Protein AF-A0A1F8QYI3-F1 (afdb_monomer_lite)

Radius of gyration: 14.65 Å; chains: 1; bounding box: 31×27×42 Å

Sequence (68 aa):
MFPGLRKYVQNHFVDIPGREVQGDGIVEVWWDDVKAYEDSMRFLNSPKGRPLLLDGANFADTRVRFPG

Secondary structure (DSSP, 8-state):
--TT--EEEEEEPPPBTTB--SSSEEEEEE-SSHHHHHHHHHHHTSTTTHHHHHHHHHHTT-------

Foldseek 3Di:
DFFQWPDKDWDFDDDDPPDDDPDGTDIDTDGPDPVSVVVRVVCCLDPNNVVVVVVVCVVRVHDDDHDD

Structure (mmCIF, N/CA/C/O backbone):
data_AF-A0A1F8QYI3-F1
#
_entry.id   AF-A0A1F8QYI3-F1
#
loop_
_atom_site.group_PDB
_atom_site.id
_atom_site.type_symbol
_atom_site.label_atom_id
_atom_site.label_alt_id
_atom_site.label_comp_id
_atom_site.label_asym_id
_atom_site.label_entity_id
_atom_site.label_seq_id
_atom_site.pdbx_PDB_ins_code
_atom_site.Cartn_x
_atom_site.Cartn_y
_atom_site.Cartn_z
_atom_site.occupancy
_atom_site.B_iso_or_equiv
_atom_site.auth_seq_id
_atom_site.auth_comp_id
_atom_site.auth_asym_id
_atom_site.auth_atom_id
_atom_site.pdbx_PDB_model_num
ATOM 1 N N . MET A 1 1 ? 3.168 -4.315 8.318 1.00 73.62 1 MET A N 1
ATOM 2 C CA . MET A 1 1 ? 1.914 -4.877 7.754 1.00 73.62 1 MET A CA 1
ATOM 3 C C . MET A 1 1 ? 0.747 -4.561 8.680 1.00 73.62 1 MET A C 1
ATOM 5 O O . MET A 1 1 ? 0.973 -4.432 9.878 1.00 73.62 1 MET A O 1
ATOM 9 N N . PHE A 1 2 ? -0.465 -4.412 8.138 1.00 85.62 2 PHE A N 1
ATOM 10 C CA . PHE A 1 2 ? -1.685 -4.039 8.870 1.00 85.62 2 PHE A CA 1
ATOM 11 C C . PHE A 1 2 ? -2.810 -5.076 8.669 1.00 85.62 2 PHE A C 1
ATOM 13 O O . PHE A 1 2 ? -2.727 -5.871 7.730 1.00 85.62 2 PHE A O 1
ATOM 20 N N . PRO A 1 3 ? -3.844 -5.103 9.537 1.00 90.75 3 PRO A N 1
ATOM 21 C CA . PRO A 1 3 ? -4.927 -6.086 9.455 1.00 90.75 3 PRO A CA 1
ATOM 22 C C . PRO A 1 3 ? -5.654 -6.061 8.107 1.00 90.75 3 PRO A C 1
ATOM 24 O O . PRO A 1 3 ? -5.930 -4.985 7.584 1.00 90.75 3 PRO A O 1
ATOM 27 N N . GLY A 1 4 ? -5.990 -7.238 7.574 1.00 91.81 4 GLY A N 1
ATOM 28 C CA . GLY A 1 4 ? -6.721 -7.401 6.308 1.00 91.81 4 GLY A CA 1
ATOM 29 C C . GLY A 1 4 ? -5.841 -7.457 5.053 1.00 91.81 4 GLY A C 1
ATOM 30 O O . GLY A 1 4 ? -6.317 -7.888 4.008 1.00 91.81 4 GLY A O 1
ATOM 31 N N . LEU A 1 5 ? -4.559 -7.090 5.144 1.00 93.88 5 LEU A N 1
ATOM 32 C CA . LEU A 1 5 ? -3.632 -7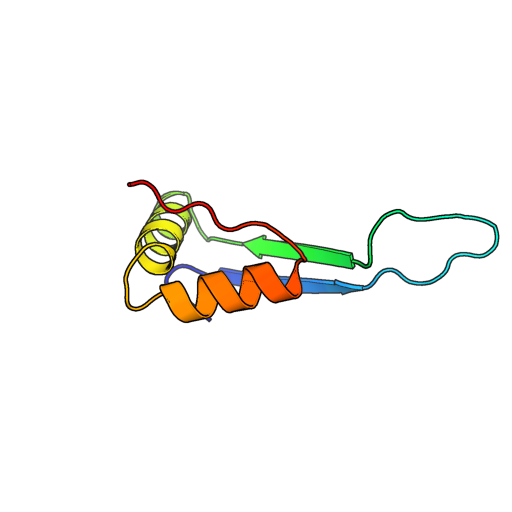.145 4.014 1.00 93.88 5 LEU A CA 1
ATOM 33 C C . LEU A 1 5 ? -3.330 -8.595 3.606 1.00 93.88 5 LEU A C 1
ATOM 35 O O . LEU A 1 5 ? -2.762 -9.355 4.390 1.00 93.88 5 LEU A O 1
ATOM 39 N N . ARG A 1 6 ? -3.624 -8.944 2.350 1.00 96.00 6 ARG A N 1
ATOM 40 C CA . ARG A 1 6 ? -3.275 -10.243 1.757 1.00 96.00 6 ARG A CA 1
ATOM 41 C C . ARG A 1 6 ? -1.881 -10.236 1.142 1.00 96.00 6 ARG A C 1
ATOM 43 O O . ARG A 1 6 ? -1.111 -11.174 1.335 1.00 96.00 6 ARG A O 1
ATOM 50 N N . LYS A 1 7 ? -1.565 -9.198 0.365 1.00 94.31 7 LYS A N 1
ATOM 51 C CA . LYS A 1 7 ? -0.288 -9.071 -0.3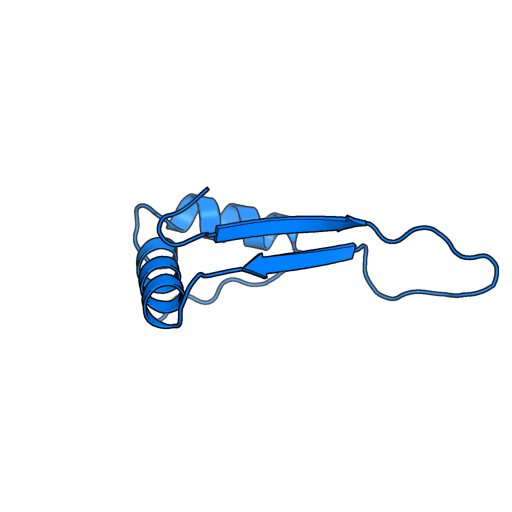49 1.00 94.31 7 LYS A CA 1
ATOM 52 C C . LYS A 1 7 ? 0.062 -7.605 -0.563 1.00 94.31 7 LYS A C 1
ATOM 54 O O . LYS A 1 7 ? -0.817 -6.787 -0.819 1.00 94.31 7 LYS A O 1
ATOM 59 N N . TYR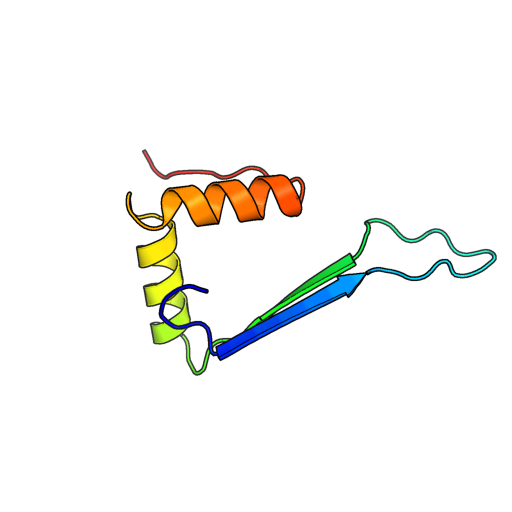 A 1 8 ? 1.355 -7.313 -0.498 1.00 92.75 8 TYR A N 1
ATOM 60 C CA . TYR A 1 8 ? 1.944 -6.032 -0.861 1.00 92.75 8 TYR A CA 1
ATOM 61 C C . TYR A 1 8 ? 3.085 -6.290 -1.844 1.00 92.75 8 TYR A C 1
ATOM 63 O O . TYR A 1 8 ? 3.946 -7.130 -1.570 1.00 92.75 8 TYR A O 1
ATOM 71 N N . VAL A 1 9 ? 3.076 -5.596 -2.979 1.00 93.50 9 VAL A N 1
ATOM 72 C CA . VAL A 1 9 ? 4.159 -5.616 -3.968 1.00 93.50 9 VAL A CA 1
ATOM 73 C C . VAL A 1 9 ? 4.527 -4.183 -4.301 1.00 93.50 9 VAL A C 1
ATOM 75 O O . VAL A 1 9 ? 3.654 -3.350 -4.516 1.00 93.50 9 VAL A O 1
ATOM 78 N N . GLN A 1 10 ? 5.823 -3.913 -4.359 1.00 91.00 10 GLN A N 1
ATOM 79 C CA . GLN A 1 10 ? 6.375 -2.643 -4.797 1.00 91.00 10 GLN A CA 1
ATOM 80 C C . GLN A 1 10 ? 7.343 -2.925 -5.937 1.00 91.00 10 GLN A C 1
ATOM 82 O O . GLN A 1 10 ? 8.294 -3.688 -5.769 1.00 91.00 10 GLN A O 1
ATOM 87 N N . ASN A 1 11 ? 7.084 -2.318 -7.089 1.00 91.75 11 ASN A N 1
ATOM 88 C CA . ASN A 1 11 ? 7.926 -2.414 -8.270 1.00 91.75 11 ASN A CA 1
ATOM 89 C C . ASN A 1 11 ? 8.483 -1.028 -8.570 1.00 91.75 11 ASN A C 1
ATOM 91 O O . ASN A 1 11 ? 7.709 -0.086 -8.707 1.00 91.75 11 ASN A O 1
ATOM 95 N N . HIS A 1 12 ? 9.801 -0.918 -8.702 1.00 90.00 12 HIS A N 1
ATOM 96 C CA . HIS A 1 12 ? 10.434 0.306 -9.182 1.00 90.00 12 HIS A CA 1
ATOM 97 C C . HIS A 1 12 ? 10.483 0.276 -10.703 1.00 90.00 12 HIS A C 1
ATOM 99 O O . HIS A 1 12 ? 10.681 -0.787 -11.304 1.00 90.00 12 HIS A O 1
ATOM 105 N N . PHE A 1 13 ? 10.295 1.430 -11.329 1.00 91.38 13 PHE A N 1
ATOM 106 C CA . PHE A 1 13 ? 10.508 1.528 -12.762 1.00 91.38 13 PHE A CA 1
ATOM 107 C C . PHE A 1 13 ? 11.985 1.336 -13.081 1.00 91.38 13 PHE A C 1
ATOM 109 O O . PHE A 1 13 ? 12.870 1.746 -12.334 1.00 91.38 13 PHE A O 1
ATOM 116 N N . VAL A 1 14 ? 12.235 0.664 -14.197 1.00 90.62 14 VAL A N 1
ATOM 117 C CA . VAL A 1 14 ? 13.569 0.557 -14.777 1.00 90.62 14 VAL A CA 1
ATOM 118 C C . VAL A 1 14 ? 13.695 1.594 -15.878 1.00 90.62 14 VAL A C 1
ATOM 120 O O . VAL A 1 14 ? 12.724 1.859 -16.592 1.00 90.62 14 VAL A O 1
ATOM 123 N N . ASP A 1 15 ? 14.890 2.151 -16.036 1.00 90.06 15 ASP A N 1
ATOM 124 C CA . AS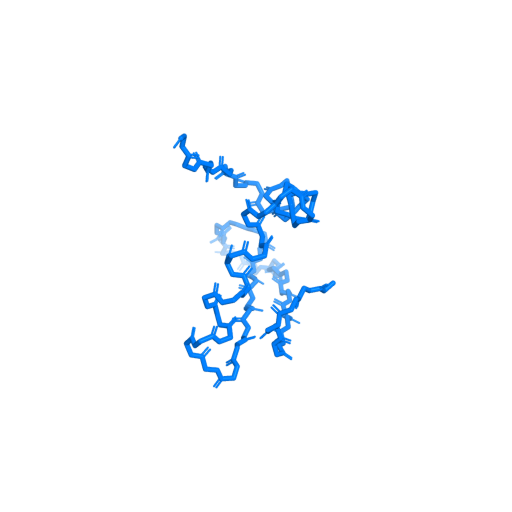P A 1 15 ? 15.164 3.082 -17.123 1.00 90.06 15 ASP A CA 1
ATOM 125 C C . ASP A 1 15 ? 15.050 2.368 -18.473 1.00 90.06 15 ASP A C 1
ATOM 127 O O . ASP A 1 15 ? 15.679 1.333 -18.714 1.00 90.06 15 ASP A O 1
ATOM 131 N N . ILE A 1 16 ? 14.244 2.933 -19.372 1.00 88.06 16 ILE A N 1
ATOM 132 C CA . ILE A 1 16 ? 14.062 2.425 -20.732 1.00 88.06 16 ILE A CA 1
ATOM 133 C C . ILE A 1 16 ? 14.646 3.462 -21.702 1.00 88.06 16 ILE A C 1
ATOM 135 O O . ILE A 1 16 ? 14.107 4.566 -21.798 1.00 88.06 16 ILE A O 1
ATOM 139 N N . PRO A 1 17 ? 15.722 3.143 -22.450 1.00 92.69 17 PRO A N 1
ATOM 140 C CA . PRO A 1 17 ? 16.342 4.091 -23.371 1.00 92.69 17 PRO A CA 1
ATOM 141 C C . PRO A 1 17 ? 15.341 4.706 -24.358 1.00 92.69 17 PRO A C 1
ATOM 143 O O . PRO A 1 17 ? 14.597 3.994 -25.031 1.00 92.69 17 PRO A O 1
ATOM 146 N N . GLY A 1 18 ? 15.336 6.039 -24.450 1.00 93.62 18 GLY A N 1
ATOM 147 C CA . GLY A 1 18 ? 14.447 6.788 -25.344 1.00 93.62 18 GLY A CA 1
ATOM 148 C C . GLY A 1 18 ? 12.993 6.896 -24.873 1.00 93.62 18 GLY A C 1
ATOM 149 O O . GLY A 1 18 ? 12.156 7.377 -25.635 1.00 93.62 18 GLY A O 1
ATOM 150 N N . ARG A 1 19 ? 12.675 6.467 -23.644 1.00 90.12 19 ARG A N 1
ATOM 151 C CA . ARG A 1 19 ? 11.334 6.580 -23.068 1.00 90.12 19 ARG A CA 1
ATOM 152 C C . ARG A 1 19 ? 11.385 7.260 -21.709 1.00 90.12 19 ARG A C 1
ATOM 154 O O . ARG A 1 19 ? 11.957 6.733 -20.763 1.00 90.12 19 ARG A O 1
ATOM 161 N N . GLU A 1 20 ? 10.708 8.395 -21.607 1.00 86.88 20 GLU A N 1
ATOM 162 C CA . GLU A 1 20 ? 10.417 9.000 -20.312 1.00 86.88 20 GLU A CA 1
ATOM 163 C C . GLU A 1 20 ? 9.197 8.314 -19.691 1.00 86.88 20 GLU A C 1
ATOM 165 O O . GLU A 1 20 ? 8.169 8.105 -20.346 1.00 86.88 20 GLU A O 1
ATOM 170 N N . VAL A 1 21 ? 9.327 7.933 -18.424 1.00 85.69 21 VAL A N 1
ATOM 171 C CA . VAL A 1 21 ? 8.260 7.335 -17.621 1.00 85.69 21 VAL A CA 1
ATOM 172 C C . VAL A 1 21 ? 7.977 8.290 -16.468 1.00 85.69 21 VAL A C 1
ATOM 174 O O . VAL A 1 21 ? 8.905 8.818 -15.864 1.00 85.69 21 VAL A O 1
ATOM 177 N N . GLN A 1 22 ? 6.703 8.560 -16.191 1.00 86.62 22 GLN A N 1
ATOM 178 C CA . GLN A 1 22 ? 6.322 9.425 -15.075 1.00 86.62 22 GLN A CA 1
ATOM 179 C C . GLN A 1 22 ? 6.173 8.595 -13.800 1.00 86.62 22 GLN A C 1
ATOM 181 O O . GLN A 1 22 ? 5.402 7.637 -13.789 1.00 86.62 22 GLN A O 1
ATOM 186 N N . GLY A 1 23 ? 6.868 9.003 -12.738 1.00 84.94 23 GLY A N 1
ATOM 187 C CA . GLY A 1 23 ? 6.901 8.310 -11.446 1.00 84.94 23 GLY A CA 1
ATOM 188 C C . GLY A 1 23 ? 8.154 7.451 -11.262 1.00 84.94 23 GLY A C 1
ATOM 189 O O . GLY A 1 23 ? 8.995 7.363 -12.153 1.00 84.94 23 GLY A O 1
ATOM 190 N N . ASP A 1 24 ? 8.275 6.827 -10.094 1.00 87.56 24 ASP A N 1
ATOM 191 C CA . ASP A 1 24 ? 9.413 5.993 -9.679 1.00 87.56 24 ASP A CA 1
ATOM 192 C C . ASP A 1 24 ? 9.048 4.505 -9.518 1.00 87.56 24 ASP A C 1
ATOM 194 O O . ASP A 1 24 ? 9.925 3.641 -9.420 1.00 87.56 24 ASP A O 1
ATOM 198 N N . GLY A 1 25 ? 7.755 4.179 -9.546 1.00 89.81 25 GLY A N 1
ATOM 199 C CA . GLY A 1 25 ? 7.276 2.820 -9.388 1.00 89.81 25 GLY A CA 1
ATOM 200 C C . GLY A 1 25 ? 5.762 2.692 -9.271 1.00 89.81 25 GLY A C 1
ATOM 201 O O . GLY A 1 25 ? 4.997 3.641 -9.443 1.00 89.81 25 GLY A O 1
ATOM 202 N N . ILE A 1 26 ? 5.329 1.468 -8.972 1.00 90.31 26 ILE A N 1
ATOM 203 C CA . ILE A 1 26 ? 3.941 1.111 -8.673 1.00 90.31 26 ILE A CA 1
ATOM 204 C C . ILE A 1 26 ? 3.916 0.275 -7.398 1.00 90.31 26 ILE A C 1
ATOM 206 O O . ILE A 1 26 ? 4.730 -0.633 -7.205 1.00 90.31 26 ILE A O 1
ATOM 210 N N . VAL A 1 27 ? 2.925 0.555 -6.556 1.00 90.19 27 VAL A N 1
ATOM 211 C CA . VAL A 1 27 ? 2.570 -0.274 -5.409 1.00 90.19 27 VAL A CA 1
ATOM 212 C C . VAL A 1 27 ? 1.241 -0.964 -5.678 1.00 90.19 27 VAL A C 1
ATOM 214 O O . VAL A 1 27 ? 0.261 -0.330 -6.064 1.00 90.19 27 VAL A O 1
ATOM 217 N N . GLU A 1 28 ? 1.199 -2.264 -5.418 1.00 93.31 28 GLU A N 1
ATOM 218 C CA . GLU A 1 28 ? -0.008 -3.076 -5.480 1.00 93.31 28 GLU A CA 1
ATOM 219 C C . GLU A 1 28 ? -0.330 -3.633 -4.096 1.00 93.31 28 GLU A C 1
ATOM 221 O O . GLU A 1 28 ? 0.508 -4.255 -3.432 1.00 93.31 28 GLU A O 1
ATOM 226 N N . VAL A 1 29 ? -1.577 -3.442 -3.675 1.00 93.25 29 VAL A N 1
ATOM 227 C CA . VAL A 1 29 ? -2.086 -3.877 -2.375 1.00 93.25 29 VAL A CA 1
ATOM 228 C C . VAL A 1 29 ? -3.310 -4.745 -2.614 1.00 93.25 29 VAL A C 1
ATOM 230 O O . VAL A 1 29 ? -4.207 -4.366 -3.362 1.00 93.25 29 VAL A O 1
ATOM 233 N N . TRP A 1 30 ? -3.327 -5.924 -2.001 1.00 96.50 30 TRP A N 1
ATOM 234 C CA . TRP A 1 30 ? -4.351 -6.935 -2.238 1.00 96.50 30 TRP A CA 1
ATOM 235 C C . TRP A 1 30 ? -5.071 -7.279 -0.941 1.00 96.50 30 TRP A C 1
ATOM 237 O O . TRP A 1 30 ? -4.446 -7.365 0.123 1.00 96.50 30 TRP A O 1
ATOM 247 N N . TRP A 1 31 ? -6.364 -7.557 -1.067 1.00 97.69 31 TRP A N 1
ATOM 248 C CA . TRP A 1 31 ? -7.252 -8.016 -0.004 1.00 97.69 31 TRP A CA 1
ATOM 249 C C . TRP A 1 31 ? -8.012 -9.249 -0.484 1.00 97.69 31 TRP A C 1
ATOM 251 O O . TRP A 1 31 ? -8.250 -9.393 -1.682 1.00 97.69 31 TRP A O 1
ATOM 261 N N . ASP A 1 32 ? -8.381 -10.130 0.446 1.00 97.38 32 ASP A N 1
ATOM 262 C CA . ASP A 1 32 ? -9.176 -11.319 0.118 1.00 97.38 32 ASP A CA 1
ATOM 263 C C . ASP A 1 32 ? -10.627 -10.944 -0.255 1.00 97.38 32 ASP A C 1
ATOM 265 O O . ASP A 1 32 ? -11.240 -11.606 -1.089 1.00 97.38 32 ASP A O 1
ATOM 269 N N . ASP A 1 33 ? -11.162 -9.858 0.316 1.00 97.56 33 ASP A N 1
ATOM 270 C CA . ASP A 1 33 ? -12.493 -9.328 0.016 1.00 97.56 33 ASP A CA 1
ATOM 271 C C . ASP A 1 33 ? -12.627 -7.826 0.364 1.00 97.56 33 ASP A C 1
ATOM 273 O O . ASP A 1 33 ? -11.709 -7.184 0.886 1.00 97.56 33 ASP A O 1
ATOM 277 N N . VAL A 1 34 ? -13.801 -7.256 0.072 1.00 97.50 34 VAL A N 1
ATOM 278 C CA . VAL A 1 34 ? -14.127 -5.847 0.360 1.00 97.50 34 VAL A CA 1
ATOM 279 C C . VAL A 1 34 ? -14.149 -5.561 1.863 1.00 97.50 34 VAL A C 1
ATOM 281 O O . VAL A 1 34 ? -13.721 -4.489 2.288 1.00 97.50 34 VAL A O 1
ATOM 284 N N . LYS A 1 35 ? -14.595 -6.509 2.694 1.00 96.62 35 LYS A N 1
ATOM 285 C CA . LYS A 1 35 ? -14.655 -6.311 4.145 1.00 96.62 35 LYS A CA 1
ATOM 286 C C . LYS A 1 35 ? -13.246 -6.163 4.728 1.00 96.62 35 LYS A C 1
ATOM 288 O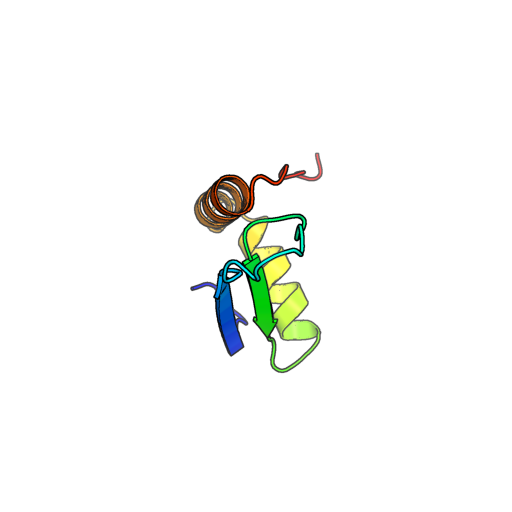 O . LYS A 1 35 ? -13.025 -5.292 5.567 1.00 96.62 35 LYS A O 1
ATOM 293 N N . ALA A 1 36 ? -12.294 -6.969 4.265 1.00 96.88 36 ALA A N 1
ATOM 294 C CA . ALA A 1 36 ? -10.891 -6.886 4.642 1.00 96.88 36 ALA A CA 1
ATOM 295 C C . ALA A 1 36 ? -10.282 -5.538 4.232 1.00 96.88 36 ALA A C 1
ATOM 297 O O . ALA A 1 36 ? -9.566 -4.933 5.031 1.00 96.88 36 ALA A O 1
ATOM 298 N N . TYR A 1 37 ? -10.614 -5.037 3.037 1.00 95.69 37 TYR A N 1
ATOM 299 C CA . TYR A 1 37 ? -10.236 -3.688 2.607 1.00 95.69 37 TYR A CA 1
ATOM 300 C C . TYR A 1 37 ? -10.784 -2.610 3.551 1.00 95.69 37 TYR A C 1
ATOM 302 O O . TYR A 1 37 ? -10.029 -1.770 4.044 1.00 95.69 37 TYR A O 1
ATOM 310 N N . GLU A 1 38 ? -12.077 -2.645 3.869 1.00 95.38 38 GLU A N 1
ATOM 311 C CA . GLU A 1 38 ? -12.682 -1.664 4.770 1.00 95.38 38 GLU A CA 1
ATOM 312 C C . GLU A 1 38 ? -12.098 -1.723 6.188 1.00 95.38 38 GLU A C 1
ATOM 314 O O . GLU A 1 38 ? -11.852 -0.683 6.801 1.00 95.38 38 GLU A O 1
ATOM 319 N N . ASP A 1 39 ? -11.851 -2.926 6.716 1.00 95.06 39 ASP A N 1
ATOM 320 C CA . ASP A 1 39 ? -11.201 -3.125 8.014 1.00 95.06 39 ASP A CA 1
ATOM 321 C C . ASP A 1 39 ? -9.775 -2.558 8.016 1.00 95.06 39 ASP A C 1
ATOM 323 O O . ASP A 1 39 ? -9.379 -1.884 8.974 1.00 95.06 39 ASP A O 1
ATOM 327 N N . SER A 1 40 ? -9.022 -2.746 6.925 1.00 94.62 40 SER A N 1
ATOM 328 C CA . SER A 1 40 ? -7.720 -2.102 6.735 1.00 94.62 40 SER A CA 1
ATOM 329 C C . SER A 1 40 ? -7.830 -0.578 6.753 1.00 94.62 40 SER A C 1
ATOM 331 O O . SER A 1 40 ? -7.047 0.082 7.440 1.00 94.62 40 SER A O 1
ATOM 333 N N . MET A 1 41 ? -8.802 -0.001 6.040 1.00 93.50 41 MET A N 1
ATOM 334 C CA . MET A 1 41 ? -8.993 1.453 5.999 1.00 93.50 41 MET A CA 1
ATOM 335 C C . MET A 1 41 ? -9.390 2.011 7.369 1.00 93.50 41 MET A C 1
ATOM 337 O O . MET A 1 41 ? -8.859 3.041 7.790 1.00 93.50 41 MET A O 1
ATOM 341 N N . ARG A 1 42 ? -10.267 1.319 8.109 1.00 94.12 42 ARG A N 1
ATOM 342 C CA . ARG A 1 42 ? -10.613 1.676 9.495 1.00 94.12 42 ARG A CA 1
ATOM 343 C C . ARG A 1 42 ? -9.381 1.661 10.396 1.00 94.12 42 ARG A C 1
ATOM 345 O O . ARG A 1 42 ? -9.173 2.599 11.164 1.00 94.12 42 ARG A O 1
ATOM 352 N N . PHE A 1 43 ? -8.540 0.632 10.281 1.00 94.06 43 PHE A N 1
ATOM 353 C CA . PHE A 1 43 ? -7.301 0.550 11.049 1.00 94.06 43 PHE A CA 1
ATOM 354 C C . PHE A 1 43 ? -6.347 1.704 10.721 1.00 94.06 43 PHE A C 1
ATOM 356 O O . PHE A 1 43 ? -5.872 2.361 11.648 1.00 94.06 43 PHE A O 1
ATOM 363 N N . LEU A 1 44 ? -6.086 1.981 9.439 1.00 92.06 44 LEU A N 1
ATOM 364 C CA . LEU A 1 44 ? -5.157 3.036 9.009 1.00 92.06 44 LEU A CA 1
ATOM 365 C C . LEU A 1 44 ? -5.603 4.434 9.463 1.00 92.06 44 LEU A C 1
ATOM 367 O O . LEU A 1 44 ? -4.760 5.246 9.837 1.00 92.06 44 LEU A O 1
ATOM 371 N N . ASN A 1 45 ? -6.914 4.688 9.509 1.00 90.69 45 ASN A N 1
ATOM 372 C CA . ASN A 1 45 ? -7.481 5.941 10.018 1.00 90.69 45 ASN A CA 1
ATOM 373 C C . ASN A 1 45 ? -7.549 6.021 11.556 1.00 90.69 45 ASN A C 1
ATOM 375 O O . ASN A 1 45 ? -7.863 7.076 12.105 1.00 90.69 45 ASN A O 1
ATOM 379 N N . SE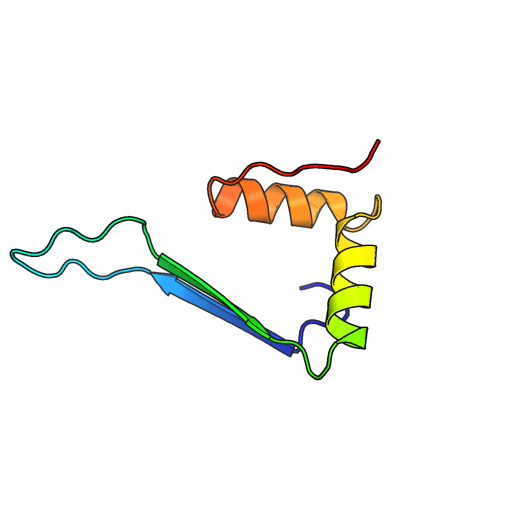R A 1 46 ? -7.251 4.936 12.275 1.00 93.31 46 SER A N 1
ATOM 380 C CA . SER A 1 46 ? -7.202 4.946 13.740 1.00 93.31 46 SER A CA 1
ATOM 381 C C . SER A 1 46 ? -5.894 5.561 14.268 1.00 93.31 46 SER A C 1
ATOM 383 O O . SER A 1 46 ? -4.876 5.547 13.569 1.00 93.31 46 SER A O 1
ATOM 385 N N . PRO A 1 47 ? -5.840 6.003 15.542 1.00 95.38 47 PRO A N 1
ATOM 386 C CA . PRO A 1 47 ? -4.594 6.463 16.161 1.00 95.38 47 PRO A CA 1
ATOM 387 C C . PRO A 1 47 ? -3.453 5.439 16.082 1.00 95.38 47 PRO A C 1
ATOM 389 O O . PRO A 1 47 ? -2.294 5.815 15.942 1.00 95.38 47 PRO A O 1
ATOM 392 N N . LYS A 1 48 ? -3.783 4.140 16.123 1.00 93.12 48 LYS A N 1
ATOM 393 C CA . LYS A 1 48 ? -2.808 3.046 16.051 1.00 93.12 48 LYS A CA 1
ATOM 394 C C . LYS A 1 48 ? -2.254 2.835 14.636 1.00 93.12 48 LYS A C 1
ATOM 396 O O . LYS A 1 48 ? -1.102 2.437 14.499 1.00 93.12 48 LYS A O 1
ATOM 401 N N . GLY A 1 49 ? -3.055 3.084 13.598 1.00 92.12 49 GLY A N 1
ATOM 402 C CA . GLY A 1 49 ? -2.634 2.954 12.198 1.00 92.12 49 GLY A CA 1
ATOM 403 C C . GLY A 1 49 ? -2.007 4.220 11.614 1.00 92.12 49 GLY A C 1
ATOM 404 O O . GLY A 1 49 ? -1.281 4.138 10.626 1.00 92.12 49 GLY A O 1
ATOM 405 N N . ARG A 1 50 ? -2.220 5.375 12.253 1.00 90.88 50 ARG A N 1
ATOM 406 C CA . ARG A 1 50 ? -1.746 6.681 11.783 1.00 90.88 50 ARG A CA 1
ATOM 407 C C . ARG A 1 50 ? -0.240 6.754 11.492 1.00 90.88 50 ARG A C 1
ATOM 409 O O . ARG A 1 50 ? 0.092 7.320 10.455 1.00 90.88 50 ARG A O 1
ATOM 416 N N . PRO A 1 51 ? 0.675 6.187 12.307 1.00 93.31 51 PRO A N 1
ATOM 417 C CA . PRO A 1 51 ? 2.100 6.197 11.971 1.00 93.31 51 PRO A CA 1
ATOM 418 C C . PRO A 1 51 ? 2.396 5.499 10.640 1.00 93.31 51 PRO A C 1
ATOM 420 O O . PRO A 1 51 ? 3.165 6.012 9.840 1.00 93.31 51 PRO A O 1
ATOM 423 N N . LEU A 1 52 ? 1.730 4.373 10.373 1.00 90.56 52 LEU A N 1
ATOM 424 C CA . LEU A 1 52 ? 1.902 3.614 9.136 1.00 90.56 52 LEU A CA 1
ATOM 425 C C . LEU A 1 52 ? 1.296 4.331 7.926 1.00 90.56 52 LEU A C 1
ATOM 427 O O . LEU A 1 52 ? 1.861 4.292 6.840 1.00 90.56 52 LEU A O 1
ATOM 431 N N . LEU A 1 53 ? 0.156 4.999 8.114 1.00 89.31 53 LEU A N 1
ATOM 432 C CA . LEU A 1 53 ? -0.455 5.826 7.075 1.00 89.31 53 LEU A CA 1
ATOM 433 C C . LEU A 1 53 ? 0.450 7.006 6.688 1.00 89.31 53 LEU A C 1
ATOM 435 O O . LEU A 1 53 ? 0.598 7.301 5.506 1.00 89.31 53 LEU A O 1
ATOM 439 N N . LEU A 1 54 ? 1.055 7.670 7.677 1.00 90.25 54 LEU A N 1
ATOM 440 C CA . LEU A 1 54 ? 1.988 8.776 7.448 1.00 90.25 54 LEU A CA 1
ATOM 441 C C . LEU A 1 54 ? 3.272 8.301 6.761 1.00 90.25 54 LEU A C 1
ATOM 443 O O . LEU A 1 54 ? 3.737 8.952 5.833 1.00 90.25 54 LEU A O 1
ATOM 447 N N . ASP A 1 55 ? 3.809 7.158 7.183 1.00 89.19 55 ASP A N 1
ATOM 448 C CA . ASP A 1 55 ? 4.982 6.542 6.560 1.00 89.19 55 ASP A CA 1
ATOM 449 C C . ASP A 1 55 ? 4.722 6.183 5.088 1.00 89.19 55 ASP A C 1
ATOM 451 O O . ASP A 1 55 ? 5.476 6.589 4.206 1.00 89.19 55 ASP A O 1
ATOM 455 N N . GLY A 1 56 ? 3.590 5.531 4.798 1.00 85.88 56 GLY A N 1
ATOM 456 C CA . GLY A 1 56 ? 3.199 5.202 3.426 1.00 85.88 56 GLY A CA 1
ATOM 457 C C . GLY A 1 56 ? 2.994 6.434 2.541 1.00 85.88 56 GLY A C 1
ATOM 458 O O . GLY A 1 56 ? 3.316 6.403 1.356 1.00 85.88 56 GLY A O 1
ATOM 459 N N . ALA A 1 57 ? 2.503 7.535 3.111 1.00 86.00 57 ALA A N 1
ATOM 460 C CA . ALA A 1 57 ? 2.317 8.779 2.379 1.00 86.00 57 ALA A CA 1
ATOM 461 C C . ALA A 1 57 ? 3.629 9.507 2.085 1.00 86.00 57 ALA A C 1
ATOM 463 O O . ALA A 1 57 ? 3.802 10.000 0.976 1.00 86.00 57 ALA A O 1
ATOM 464 N N . ASN A 1 58 ? 4.559 9.520 3.044 1.00 85.69 58 ASN A N 1
ATOM 465 C CA . ASN A 1 58 ? 5.909 10.031 2.823 1.00 85.69 58 ASN A CA 1
ATOM 466 C C . ASN A 1 58 ? 6.630 9.216 1.745 1.00 85.69 58 ASN A C 1
ATOM 468 O O . ASN A 1 58 ? 7.277 9.793 0.881 1.00 85.69 58 ASN A O 1
ATOM 472 N N . PHE A 1 59 ? 6.493 7.886 1.786 1.00 80.88 59 PHE A N 1
ATOM 473 C CA . PHE A 1 59 ? 7.091 7.002 0.791 1.00 80.88 59 PHE A CA 1
ATOM 474 C C . PHE A 1 59 ? 6.522 7.246 -0.614 1.00 80.88 59 PHE A C 1
ATOM 476 O O . PHE A 1 59 ? 7.279 7.352 -1.567 1.00 80.88 59 PHE A O 1
ATOM 483 N N . ALA A 1 60 ? 5.197 7.342 -0.746 1.00 78.69 60 ALA A N 1
ATOM 484 C CA . ALA A 1 60 ? 4.539 7.517 -2.041 1.00 78.69 60 ALA A CA 1
ATOM 485 C C . ALA A 1 60 ? 4.498 8.980 -2.529 1.00 78.69 60 ALA A C 1
ATOM 487 O O . ALA A 1 60 ? 3.820 9.254 -3.514 1.00 78.69 60 ALA A O 1
ATOM 488 N N . ASP A 1 61 ? 5.129 9.913 -1.807 1.00 80.25 61 ASP A N 1
ATOM 489 C CA . ASP A 1 61 ? 5.003 11.367 -1.997 1.00 80.25 61 ASP A CA 1
ATOM 490 C C . ASP A 1 61 ? 3.536 11.819 -2.189 1.00 80.25 61 ASP A C 1
ATOM 492 O O . ASP A 1 61 ? 3.157 12.560 -3.100 1.00 80.25 61 ASP A O 1
ATOM 496 N N . THR A 1 62 ? 2.652 11.302 -1.330 1.00 72.94 62 THR A N 1
ATOM 497 C CA . THR A 1 62 ? 1.208 11.570 -1.368 1.00 72.94 62 THR A CA 1
ATOM 498 C C . THR A 1 62 ? 0.751 12.358 -0.146 1.00 72.94 62 THR A C 1
ATOM 500 O O . THR A 1 62 ? 1.362 12.349 0.921 1.00 72.94 62 THR A O 1
ATOM 503 N N . ARG A 1 63 ? -0.381 13.060 -0.276 1.00 73.94 63 ARG A N 1
ATOM 504 C CA . ARG A 1 63 ? -1.002 13.782 0.845 1.00 73.94 63 ARG A CA 1
ATOM 505 C C . ARG A 1 63 ? -2.023 12.904 1.560 1.00 73.94 63 ARG A C 1
ATOM 507 O O . ARG A 1 63 ? -3.019 12.503 0.961 1.00 73.94 63 ARG A O 1
ATOM 514 N N . VAL A 1 64 ? -1.846 12.706 2.866 1.00 71.12 64 VAL A N 1
ATOM 515 C CA . VAL A 1 64 ? -2.882 12.110 3.726 1.00 71.12 64 VAL A CA 1
ATOM 516 C C . VAL A 1 64 ? -3.986 13.132 3.997 1.00 71.12 64 VAL A C 1
ATOM 518 O O . VAL A 1 64 ? -3.705 14.259 4.406 1.00 71.12 64 VAL A O 1
ATOM 521 N N . ARG A 1 65 ? -5.252 12.734 3.834 1.00 62.91 65 ARG A N 1
ATOM 522 C CA . ARG A 1 65 ? -6.411 13.478 4.349 1.00 62.91 65 ARG A CA 1
ATOM 523 C C . ARG A 1 65 ? -7.059 12.684 5.473 1.00 62.91 65 ARG A C 1
ATOM 525 O O . ARG A 1 65 ? -7.494 11.560 5.255 1.00 62.91 65 ARG A O 1
ATOM 532 N N . PHE A 1 66 ? -7.150 13.292 6.650 1.00 60.62 66 PHE A N 1
ATOM 533 C CA . PHE A 1 66 ? -7.975 12.779 7.740 1.00 60.62 66 PHE A CA 1
ATOM 534 C C . PHE A 1 66 ? -9.359 13.440 7.657 1.00 60.62 66 PHE A C 1
ATOM 536 O O . PHE A 1 66 ? -9.412 14.657 7.453 1.00 60.62 66 PHE A O 1
ATOM 543 N N . PRO A 1 67 ? -10.469 12.692 7.785 1.00 56.34 67 PRO A N 1
ATOM 544 C CA . PRO A 1 67 ? -11.768 13.307 8.030 1.00 56.34 67 PRO A CA 1
ATOM 545 C C . PRO A 1 67 ? -11.734 14.022 9.393 1.00 56.34 67 PRO A C 1
ATOM 547 O O . PRO A 1 67 ? -11.165 13.491 10.351 1.00 56.34 67 PRO A O 1
ATOM 550 N N . GLY A 1 68 ? -12.251 15.254 9.421 1.00 44.16 68 GLY A N 1
ATOM 551 C CA . GLY A 1 68 ? -12.367 16.084 10.627 1.00 44.16 68 GLY A CA 1
ATOM 552 C C . GLY A 1 68 ? -13.525 15.680 11.523 1.00 44.16 68 GLY A C 1
ATOM 553 O O . GLY A 1 68 ? -14.422 14.955 11.036 1.00 44.16 68 GLY A O 1
#

pLDDT: mean 88.12, std 10.11, range [44.16, 97.69]